Protein AF-A0A9R0ZP57-F1 (afdb_monomer)

Secondary structure (DSSP, 8-state):
-------GGG--S-HHHHHHHHHHHHSS--S---------TTS-HHHHHHHHHHHHGGG-SS-------SS--HHHHHHHHHHHHS------------HHHHHHHHHHHHTTSS---

Sequence (117 aa):
MPALYREAACLVGIDGPREELVRWLTDSEQELKVVSIVGFGGLGKTTLAKQVYDKIGGQFNCKAFVSVSQRPNMARLLTGLQSKLKRTEHCCTQEVQEVQDIISKLREHLTHERYFK

Solvent-accessible surface area (backbone atoms only — not comparable to full-atom values): 7868 Å² total; per-residue (Å²): 131,84,78,78,75,74,60,74,91,78,62,76,91,49,62,68,64,34,54,53,54,45,50,72,74,66,47,90,68,91,65,57,74,86,87,84,84,83,77,69,87,88,74,48,56,70,55,49,55,48,53,36,47,66,68,53,48,82,82,40,91,53,62,78,90,83,87,80,58,99,78,64,57,63,57,64,52,52,52,56,48,50,60,54,50,51,84,77,77,92,69,97,65,92,64,90,68,51,64,66,56,55,50,50,53,47,52,60,66,41,74,83,51,74,60,78,106

Organism: Triticum turgidum subsp. durum (NCBI:txid4567)

pLDDT: mean 80.6, std 16.77, range [35.19, 95.81]

Structure (mmCIF, N/CA/C/O backbone):
data_AF-A0A9R0ZP57-F1
#
_entry.id   AF-A0A9R0ZP57-F1
#
loop_
_atom_site.group_PDB
_atom_site.id
_atom_site.type_symbol
_atom_site.label_atom_id
_atom_site.label_alt_id
_atom_site.label_comp_id
_atom_site.label_asym_id
_atom_site.label_entity_id
_atom_site.label_seq_id
_atom_site.pdbx_PDB_ins_code
_atom_site.Cartn_x
_atom_site.Cartn_y
_atom_site.Cartn_z
_atom_site.occupancy
_atom_site.B_iso_or_equiv
_atom_site.auth_seq_id
_atom_site.auth_comp_id
_atom_site.auth_asym_id
_atom_site.auth_atom_id
_atom_site.pdbx_PDB_model_num
ATOM 1 N N . MET A 1 1 ? 1.799 18.858 -1.933 1.00 37.66 1 MET A N 1
ATOM 2 C CA . MET A 1 1 ? 2.507 18.557 -3.193 1.00 37.66 1 MET A CA 1
ATOM 3 C C . MET A 1 1 ? 1.961 17.253 -3.752 1.00 37.66 1 MET A C 1
ATOM 5 O O . MET A 1 1 ? 2.205 16.222 -3.134 1.00 37.66 1 MET A O 1
ATOM 9 N N . PRO A 1 2 ? 1.178 17.261 -4.840 1.00 39.62 2 PRO A N 1
ATOM 10 C CA . PRO A 1 2 ? 0.849 16.028 -5.536 1.00 39.62 2 PRO A CA 1
ATOM 11 C C . PRO A 1 2 ? 2.127 15.558 -6.234 1.00 39.62 2 PRO A C 1
ATOM 13 O O . PRO A 1 2 ? 2.646 16.249 -7.107 1.00 39.62 2 PRO A O 1
ATOM 16 N N . ALA A 1 3 ? 2.677 14.418 -5.819 1.00 44.81 3 ALA A N 1
ATOM 17 C CA . ALA A 1 3 ? 3.655 13.730 -6.645 1.00 44.81 3 ALA A CA 1
ATOM 18 C C . ALA A 1 3 ? 2.914 13.294 -7.914 1.00 44.81 3 ALA A C 1
ATOM 20 O O . ALA A 1 3 ? 2.008 12.464 -7.847 1.00 44.81 3 ALA A O 1
ATOM 21 N N . LEU A 1 4 ? 3.237 13.922 -9.043 1.00 48.69 4 LEU A N 1
ATOM 22 C CA . LEU A 1 4 ? 2.755 13.521 -10.358 1.00 48.69 4 LEU A CA 1
ATOM 23 C C . LEU A 1 4 ? 3.294 12.114 -10.623 1.00 48.69 4 LEU A C 1
ATOM 25 O O . LEU A 1 4 ? 4.457 11.943 -10.987 1.00 48.69 4 LEU A O 1
ATOM 29 N N . TYR A 1 5 ? 2.477 11.094 -10.369 1.00 54.97 5 TYR A N 1
ATOM 30 C CA . TYR A 1 5 ? 2.771 9.749 -10.842 1.00 54.97 5 TYR A CA 1
ATOM 31 C C . TYR A 1 5 ? 2.886 9.848 -12.363 1.00 54.97 5 TYR A C 1
ATOM 33 O O . TYR A 1 5 ? 1.924 10.238 -13.023 1.00 54.97 5 TYR A O 1
ATOM 41 N N . ARG A 1 6 ? 4.077 9.575 -12.916 1.00 58.38 6 ARG A N 1
ATOM 42 C CA . ARG A 1 6 ? 4.233 9.460 -14.370 1.00 58.38 6 ARG A CA 1
ATOM 43 C C . ARG A 1 6 ? 3.224 8.430 -14.864 1.00 58.38 6 ARG A C 1
ATOM 45 O O . A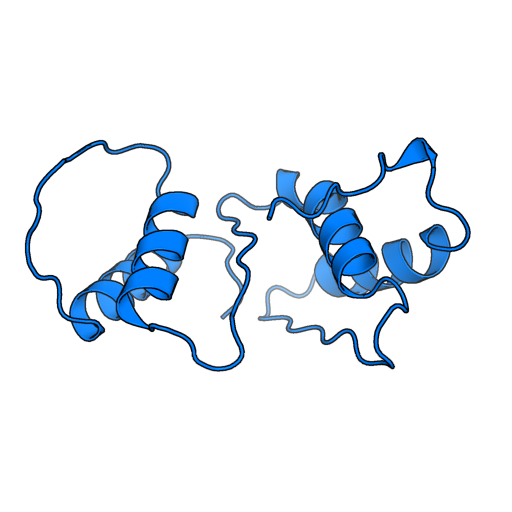RG A 1 6 ? 3.064 7.380 -14.239 1.00 58.38 6 ARG A O 1
ATOM 52 N N . GLU A 1 7 ? 2.556 8.761 -15.960 1.00 63.22 7 GLU A N 1
ATOM 53 C CA . GLU A 1 7 ? 1.622 7.866 -16.629 1.00 63.22 7 GLU A CA 1
ATOM 54 C C . GLU A 1 7 ? 2.300 6.515 -16.890 1.00 63.22 7 GLU A C 1
ATOM 56 O O . GLU A 1 7 ? 3.487 6.477 -17.231 1.00 63.22 7 GLU A O 1
ATOM 61 N N . ALA A 1 8 ? 1.574 5.411 -16.682 1.00 63.53 8 ALA A N 1
ATOM 62 C CA . ALA A 1 8 ? 2.140 4.059 -16.733 1.00 63.53 8 ALA A CA 1
ATOM 63 C C . ALA A 1 8 ? 2.892 3.787 -18.051 1.00 63.53 8 ALA A C 1
ATOM 65 O O . ALA A 1 8 ? 3.918 3.112 -18.043 1.00 63.53 8 ALA A O 1
ATOM 66 N N . ALA A 1 9 ? 2.433 4.397 -19.149 1.00 62.72 9 ALA A N 1
ATOM 67 C CA . ALA A 1 9 ? 3.034 4.317 -20.479 1.00 62.72 9 ALA A CA 1
ATOM 68 C C . ALA A 1 9 ? 4.479 4.856 -20.566 1.00 62.72 9 ALA A C 1
ATOM 70 O O . ALA A 1 9 ? 5.217 4.484 -21.473 1.00 62.72 9 ALA A O 1
ATOM 71 N N . CYS A 1 10 ? 4.908 5.706 -19.629 1.00 71.56 10 CYS A N 1
ATOM 72 C CA . CYS A 1 10 ? 6.247 6.305 -19.612 1.00 71.56 10 CYS A CA 1
ATOM 73 C C . CYS A 1 10 ? 7.248 5.548 -18.719 1.00 71.56 10 CYS A C 1
ATOM 75 O O . CYS A 1 10 ? 8.372 6.022 -18.523 1.00 71.56 10 CYS A O 1
ATOM 77 N N . LEU A 1 11 ? 6.845 4.432 -18.104 1.00 79.94 11 LEU A N 1
ATOM 78 C CA . LEU A 1 11 ? 7.673 3.676 -17.166 1.00 79.94 11 LEU A CA 1
ATOM 79 C C . LEU A 1 11 ? 8.359 2.509 -17.884 1.00 79.94 11 LEU A C 1
ATOM 81 O O . LEU A 1 11 ? 7.698 1.648 -18.450 1.00 79.94 11 LEU A O 1
ATOM 85 N N . VAL A 1 12 ? 9.690 2.462 -17.822 1.00 83.75 12 VAL A N 1
ATOM 86 C CA . VAL A 1 12 ? 10.510 1.395 -18.420 1.00 83.75 12 VAL A CA 1
ATOM 87 C C . VAL A 1 12 ? 11.178 0.554 -17.336 1.00 83.75 12 VAL A C 1
ATOM 89 O O . VAL A 1 12 ? 11.476 1.054 -16.253 1.00 83.75 12 VAL A O 1
ATOM 92 N N . GLY A 1 13 ? 11.408 -0.732 -17.614 1.00 86.50 13 GLY A N 1
ATOM 93 C CA . GLY A 1 13 ? 12.120 -1.643 -16.706 1.00 86.50 13 GLY A CA 1
ATOM 94 C C . GLY A 1 13 ? 11.346 -2.051 -15.446 1.00 86.50 13 GLY A C 1
ATOM 95 O O . GLY A 1 13 ? 11.901 -2.716 -14.577 1.00 86.50 13 GLY A O 1
ATOM 96 N N . ILE A 1 14 ? 10.069 -1.674 -15.336 1.00 90.44 14 ILE A N 1
ATOM 97 C CA . ILE A 1 14 ? 9.230 -1.989 -14.171 1.00 90.44 14 ILE A CA 1
ATOM 98 C C . ILE A 1 14 ? 8.404 -3.265 -14.341 1.00 90.44 14 ILE A C 1
ATOM 100 O O . ILE A 1 14 ? 7.854 -3.751 -13.357 1.00 90.44 14 ILE A O 1
ATOM 104 N N . ASP A 1 15 ? 8.294 -3.795 -15.563 1.00 92.38 15 ASP A N 1
ATOM 105 C CA . ASP A 1 15 ? 7.392 -4.908 -15.863 1.00 92.38 15 ASP A CA 1
ATOM 106 C C . ASP A 1 15 ? 7.764 -6.163 -15.073 1.00 92.38 15 ASP A C 1
ATOM 108 O O . ASP A 1 15 ? 6.917 -6.699 -14.367 1.00 92.38 15 ASP A O 1
ATOM 112 N N . GLY A 1 16 ? 9.035 -6.576 -15.106 1.00 95.25 16 GLY A N 1
ATOM 113 C CA . GLY A 1 16 ? 9.522 -7.746 -14.366 1.00 95.25 16 GLY A CA 1
ATOM 114 C C . GLY A 1 16 ? 9.222 -7.671 -12.861 1.00 95.25 16 GLY A C 1
ATOM 115 O O . GLY A 1 16 ? 8.471 -8.512 -12.363 1.00 95.25 16 GLY A O 1
ATOM 116 N N . PRO A 1 17 ? 9.718 -6.639 -12.146 1.00 95.38 17 PRO A N 1
ATOM 117 C CA . PRO A 1 17 ? 9.425 -6.459 -10.724 1.00 95.38 17 PRO A CA 1
ATOM 118 C C . PRO A 1 17 ? 7.927 -6.346 -10.414 1.00 95.38 17 PRO A C 1
ATOM 120 O O . PRO A 1 17 ? 7.465 -6.843 -9.391 1.00 95.38 17 PRO A O 1
ATOM 123 N N . ARG A 1 18 ? 7.137 -5.708 -11.289 1.00 95.44 18 ARG A N 1
ATOM 124 C CA . ARG A 1 18 ? 5.682 -5.608 -11.111 1.00 95.44 18 ARG A CA 1
ATOM 125 C C . ARG A 1 18 ? 5.032 -6.986 -11.185 1.00 95.44 18 ARG A C 1
ATOM 127 O O . ARG A 1 18 ? 4.242 -7.309 -10.306 1.00 95.44 18 ARG A O 1
ATOM 134 N N . GLU A 1 19 ? 5.335 -7.783 -12.209 1.00 95.75 19 GLU A N 1
ATOM 135 C CA . GLU A 1 19 ? 4.739 -9.116 -12.367 1.00 95.75 19 GLU A CA 1
ATOM 136 C C . GLU A 1 19 ? 5.146 -10.079 -11.247 1.00 95.75 19 GLU A C 1
ATOM 138 O O . GLU A 1 19 ? 4.347 -10.913 -10.825 1.00 95.75 19 GLU A O 1
ATOM 143 N N . GLU A 1 20 ? 6.368 -9.960 -10.729 1.00 95.81 20 GLU A N 1
ATOM 144 C CA . GLU A 1 20 ? 6.813 -10.716 -9.558 1.00 95.81 20 GLU A CA 1
ATOM 145 C C . GLU A 1 20 ? 5.980 -10.384 -8.312 1.00 95.81 20 GLU A C 1
ATOM 147 O O . GLU A 1 20 ? 5.408 -11.286 -7.698 1.00 95.81 20 GLU A O 1
ATOM 152 N N . LEU A 1 21 ? 5.820 -9.094 -7.998 1.00 95.69 21 LEU A N 1
ATOM 153 C CA . LEU A 1 21 ? 5.001 -8.645 -6.868 1.00 95.69 21 LEU A CA 1
ATOM 154 C C . LEU A 1 21 ? 3.529 -9.047 -7.015 1.00 95.69 21 LEU A C 1
ATOM 156 O O . LEU A 1 21 ? 2.901 -9.445 -6.035 1.00 95.69 21 LEU A O 1
ATOM 160 N N . VAL A 1 22 ? 2.976 -8.958 -8.229 1.00 94.56 22 VAL A N 1
ATOM 161 C CA . VAL A 1 22 ? 1.608 -9.411 -8.518 1.00 94.56 22 VAL A CA 1
ATOM 162 C C . VAL A 1 22 ? 1.467 -10.892 -8.205 1.00 94.56 22 VAL A C 1
ATOM 164 O O . VAL A 1 22 ? 0.561 -11.259 -7.468 1.00 94.56 22 VAL A O 1
ATOM 1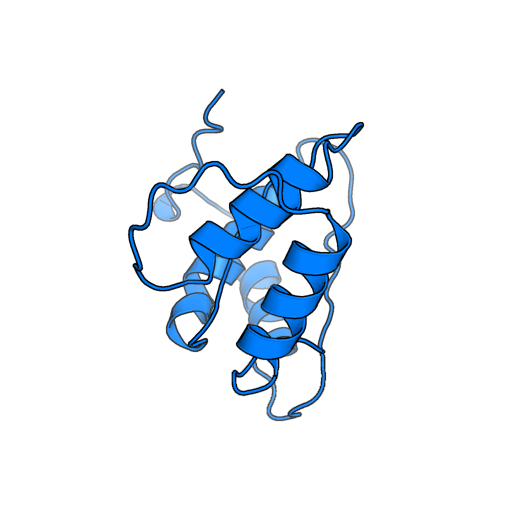67 N N . ARG A 1 23 ? 2.393 -11.726 -8.687 1.00 94.00 23 ARG A N 1
ATOM 168 C CA . ARG A 1 23 ? 2.363 -13.175 -8.462 1.00 94.00 23 ARG A CA 1
ATOM 169 C C . ARG A 1 23 ? 2.358 -13.528 -6.978 1.00 94.00 23 ARG A C 1
ATOM 171 O O . ARG A 1 23 ? 1.544 -14.344 -6.568 1.00 94.00 23 ARG A O 1
ATOM 178 N N . TRP A 1 24 ? 3.215 -12.894 -6.174 1.00 92.25 24 TRP A N 1
ATOM 179 C CA . TRP A 1 24 ? 3.233 -13.119 -4.724 1.00 92.25 24 TRP A CA 1
ATOM 180 C C . TRP A 1 24 ? 1.897 -12.742 -4.072 1.00 92.25 24 TRP A C 1
ATOM 182 O O . TRP A 1 24 ? 1.378 -13.486 -3.242 1.00 92.25 24 TRP A O 1
ATOM 192 N N . LEU A 1 25 ? 1.316 -11.608 -4.474 1.00 91.19 25 LEU A N 1
ATOM 193 C CA . LEU A 1 25 ? 0.088 -11.068 -3.883 1.00 91.19 25 LEU A CA 1
ATOM 194 C C . LEU A 1 25 ? -1.203 -11.739 -4.376 1.00 91.19 25 LEU A C 1
ATOM 196 O O . LEU A 1 25 ? -2.231 -11.587 -3.719 1.00 91.19 25 LEU A O 1
ATOM 200 N N . THR A 1 26 ? -1.175 -12.452 -5.505 1.00 88.44 26 THR A N 1
ATOM 201 C CA . THR A 1 26 ? -2.355 -13.114 -6.092 1.00 88.44 26 THR A CA 1
ATOM 202 C C . THR A 1 26 ? -2.271 -14.639 -6.103 1.00 88.44 26 THR A C 1
ATOM 204 O O . THR A 1 26 ? -3.123 -15.279 -6.715 1.00 88.44 26 THR A O 1
ATOM 207 N N . ASP A 1 27 ? -1.257 -15.237 -5.475 1.00 84.00 27 ASP A N 1
ATOM 208 C CA . ASP A 1 27 ? -1.212 -16.693 -5.314 1.00 84.00 27 ASP A CA 1
ATOM 209 C C . ASP A 1 27 ? -2.366 -17.189 -4.418 1.00 84.00 27 ASP A C 1
ATOM 211 O O . ASP A 1 27 ? -2.828 -16.472 -3.529 1.00 84.00 27 ASP A O 1
ATOM 215 N N . SER A 1 28 ? -2.811 -18.415 -4.682 1.00 76.88 28 SER A N 1
ATOM 216 C CA . SER A 1 28 ? -4.016 -19.098 -4.197 1.00 76.88 28 SER A CA 1
ATOM 217 C C . SER A 1 28 ? -4.135 -19.267 -2.678 1.00 76.88 28 SER A C 1
ATOM 219 O O . SER A 1 28 ? -5.235 -19.510 -2.178 1.00 76.88 28 SER A O 1
ATOM 221 N N . GLU A 1 29 ? -3.039 -19.103 -1.939 1.00 79.44 29 GLU A N 1
ATOM 222 C CA . GLU A 1 29 ? -3.050 -19.100 -0.477 1.00 79.44 29 GLU A CA 1
ATOM 223 C C . GLU A 1 29 ? -3.876 -17.926 0.072 1.00 79.44 29 GLU A C 1
ATOM 225 O O . GLU A 1 29 ? -3.575 -16.757 -0.184 1.00 79.44 29 GLU A O 1
ATOM 230 N N . GLN A 1 30 ? -4.903 -18.241 0.866 1.00 72.12 30 GLN A N 1
ATOM 231 C CA . GLN A 1 30 ? -5.829 -17.272 1.472 1.00 72.12 30 GLN A CA 1
ATOM 232 C C . GLN A 1 30 ? -5.316 -16.693 2.802 1.00 72.12 30 GLN A C 1
ATOM 234 O O . GLN A 1 30 ? -6.101 -16.338 3.680 1.00 72.12 30 GLN A O 1
ATOM 239 N N . GLU A 1 31 ? -4.000 -16.607 2.966 1.00 79.19 31 GLU A N 1
ATOM 240 C CA . GLU A 1 31 ? -3.369 -16.029 4.150 1.00 79.19 31 GLU A CA 1
ATOM 241 C C . GLU A 1 31 ? -3.052 -14.543 3.955 1.00 79.19 31 GLU A C 1
ATOM 243 O O . GLU A 1 31 ? -3.038 -14.011 2.839 1.00 79.19 31 GLU A O 1
ATOM 248 N N . LEU A 1 32 ? -2.773 -13.849 5.059 1.00 81.81 32 LEU A N 1
ATOM 249 C CA . LEU A 1 32 ? -2.192 -12.517 4.991 1.00 81.81 32 LEU A CA 1
ATOM 250 C C . LEU A 1 32 ? -0.845 -12.557 4.290 1.00 81.81 32 LEU A C 1
ATOM 252 O O . LEU A 1 32 ? 0.066 -13.273 4.695 1.00 81.81 32 LEU A O 1
ATOM 256 N N . LYS A 1 33 ? -0.679 -11.642 3.337 1.00 86.81 33 LYS A N 1
ATOM 257 C CA . LYS A 1 33 ? 0.589 -11.396 2.664 1.00 86.81 33 LYS A CA 1
ATOM 258 C C . LYS A 1 33 ? 1.012 -9.951 2.865 1.00 86.81 33 LYS A C 1
ATOM 260 O O . LYS A 1 33 ? 0.256 -9.019 2.591 1.00 86.81 33 LYS A O 1
ATOM 265 N N . VAL A 1 34 ? 2.245 -9.770 3.323 1.00 91.44 34 VAL A N 1
ATOM 266 C CA . VAL A 1 34 ? 2.888 -8.461 3.457 1.00 91.44 34 VAL A CA 1
ATOM 267 C C . VAL A 1 34 ? 4.144 -8.466 2.604 1.00 91.44 34 VAL A C 1
ATOM 269 O O . VAL A 1 34 ? 5.004 -9.326 2.763 1.00 91.44 34 VAL A O 1
ATOM 272 N N . VAL A 1 35 ? 4.261 -7.483 1.711 1.00 93.00 35 VAL A N 1
ATOM 273 C CA . VAL A 1 35 ? 5.436 -7.315 0.853 1.00 93.00 35 VAL A CA 1
ATOM 274 C C . VAL A 1 35 ? 6.059 -5.947 1.099 1.00 93.00 35 VAL A C 1
ATOM 276 O O . VAL A 1 35 ? 5.364 -4.931 1.127 1.00 93.00 35 VAL A O 1
ATOM 279 N N . SER A 1 36 ? 7.381 -5.919 1.266 1.00 94.69 36 SER A N 1
ATOM 280 C CA . SER A 1 36 ? 8.157 -4.695 1.468 1.00 94.69 36 SER A CA 1
ATOM 281 C C . SER A 1 36 ? 9.035 -4.409 0.253 1.00 94.69 36 SER A C 1
ATOM 283 O O . SER A 1 36 ? 9.782 -5.275 -0.196 1.00 94.69 36 SER A O 1
ATOM 285 N N . ILE A 1 37 ? 8.973 -3.179 -0.265 1.00 95.81 37 ILE A N 1
ATOM 286 C CA . ILE A 1 37 ? 9.856 -2.699 -1.335 1.00 95.81 37 ILE A CA 1
ATOM 287 C C . ILE A 1 37 ? 10.921 -1.806 -0.696 1.00 95.81 37 ILE A C 1
ATOM 289 O O . ILE A 1 37 ? 10.628 -0.689 -0.261 1.00 95.81 37 ILE A O 1
ATOM 293 N N . VAL A 1 38 ? 12.164 -2.284 -0.655 1.00 94.38 38 VAL A N 1
ATOM 294 C CA . VAL A 1 38 ? 13.293 -1.616 0.012 1.00 94.38 38 VAL A CA 1
ATOM 295 C C . VAL A 1 38 ? 14.331 -1.163 -1.013 1.00 94.38 38 VAL A C 1
ATOM 297 O O . VAL A 1 38 ? 14.494 -1.764 -2.068 1.00 94.38 38 VAL A O 1
ATOM 300 N N . GLY A 1 39 ? 15.020 -0.060 -0.723 1.00 93.62 39 GLY A N 1
ATOM 301 C CA . GLY A 1 39 ? 16.085 0.473 -1.570 1.00 93.62 39 GLY A CA 1
ATOM 302 C C . GLY A 1 39 ? 16.317 1.962 -1.343 1.00 93.62 39 GLY A C 1
ATOM 303 O O . GLY A 1 39 ? 15.548 2.630 -0.644 1.00 93.62 39 GLY A O 1
ATOM 304 N N . PHE A 1 40 ? 17.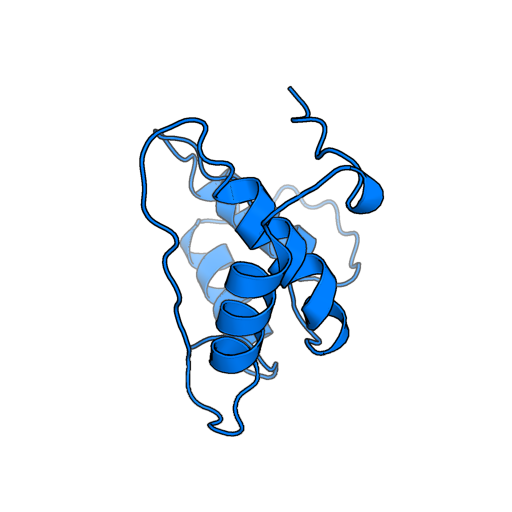351 2.507 -1.974 1.00 95.75 40 PHE A N 1
ATOM 305 C CA . PHE A 1 40 ? 17.721 3.919 -1.883 1.00 95.75 40 PHE A CA 1
ATOM 306 C C . PHE A 1 40 ? 16.611 4.885 -2.332 1.00 95.75 40 PHE A C 1
ATOM 308 O O . PHE A 1 40 ? 15.650 4.523 -3.026 1.00 95.75 40 PHE A O 1
ATOM 315 N N . GLY A 1 41 ? 16.714 6.139 -1.885 1.00 91.81 41 GLY A N 1
ATOM 316 C CA . GLY A 1 41 ? 15.834 7.224 -2.321 1.00 91.81 41 GLY A CA 1
ATOM 317 C C . GLY A 1 41 ? 15.887 7.413 -3.840 1.00 91.81 41 GLY A C 1
ATOM 318 O O . GLY A 1 41 ? 16.919 7.192 -4.458 1.00 91.81 41 GLY A O 1
ATOM 319 N N . GLY A 1 42 ? 14.762 7.776 -4.458 1.00 89.69 42 GLY A N 1
ATOM 320 C CA . GLY A 1 42 ? 14.701 8.037 -5.904 1.00 89.69 42 GLY A CA 1
ATOM 321 C C . GLY A 1 42 ? 14.586 6.807 -6.816 1.00 89.69 42 GLY A C 1
ATOM 322 O O . GLY A 1 42 ? 14.258 6.975 -7.981 1.00 89.69 42 GLY A O 1
ATOM 323 N N . LEU A 1 43 ? 14.727 5.576 -6.307 1.00 90.62 43 LEU A N 1
ATOM 324 C CA . LEU A 1 43 ? 14.639 4.342 -7.118 1.00 90.62 43 LEU A CA 1
ATOM 325 C C . LEU A 1 43 ? 13.234 3.986 -7.650 1.00 90.62 43 LEU A C 1
ATOM 327 O O . LEU A 1 43 ? 13.046 2.927 -8.235 1.00 90.62 43 LEU A O 1
ATOM 331 N N . GLY A 1 44 ? 12.213 4.811 -7.405 1.00 91.38 44 GLY A N 1
ATOM 332 C CA . GLY A 1 44 ? 10.858 4.534 -7.898 1.00 91.38 44 GLY A CA 1
ATOM 333 C C . GLY A 1 44 ? 10.068 3.479 -7.108 1.00 91.38 44 GLY A C 1
ATOM 334 O O . GLY A 1 44 ? 9.067 2.978 -7.605 1.00 91.38 44 GLY A O 1
ATOM 335 N N . LYS A 1 45 ? 10.444 3.170 -5.859 1.00 95.56 45 LYS A N 1
ATOM 336 C CA . LYS A 1 45 ? 9.739 2.189 -4.999 1.00 95.56 45 LYS A CA 1
ATOM 337 C C . LYS A 1 45 ? 8.236 2.460 -4.866 1.00 95.56 45 LYS A C 1
ATOM 339 O O . LYS A 1 45 ? 7.417 1.571 -5.075 1.00 95.56 45 LYS A O 1
ATOM 344 N N . THR A 1 46 ? 7.873 3.708 -4.568 1.00 93.62 46 THR A N 1
ATOM 345 C CA . THR A 1 46 ? 6.469 4.138 -4.474 1.00 93.62 46 THR A CA 1
ATOM 346 C C . THR A 1 46 ? 5.751 3.998 -5.815 1.00 93.62 46 THR A C 1
ATOM 348 O O . THR A 1 46 ? 4.576 3.644 -5.844 1.00 93.62 46 THR A O 1
ATOM 351 N N . THR A 1 47 ? 6.458 4.227 -6.927 1.00 93.94 47 THR A N 1
ATOM 352 C CA . THR A 1 47 ? 5.929 4.035 -8.282 1.00 93.94 47 THR A CA 1
ATOM 353 C C . THR A 1 47 ? 5.634 2.563 -8.548 1.00 93.94 47 THR A C 1
ATOM 355 O O . THR A 1 47 ? 4.539 2.246 -8.998 1.00 93.94 47 THR A O 1
ATOM 358 N N . LEU A 1 48 ? 6.558 1.660 -8.211 1.00 94.75 48 LEU A N 1
ATOM 359 C CA . LEU A 1 48 ? 6.352 0.220 -8.356 1.00 94.75 48 LEU A CA 1
ATOM 360 C C . LEU A 1 48 ? 5.159 -0.265 -7.516 1.00 94.75 48 LEU A C 1
ATOM 362 O O . LEU A 1 48 ? 4.267 -0.921 -8.050 1.00 94.75 48 LEU A O 1
ATOM 366 N N . ALA A 1 49 ? 5.079 0.140 -6.242 1.00 95.44 49 ALA A N 1
ATOM 367 C CA . ALA A 1 49 ? 3.936 -0.169 -5.377 1.00 95.44 49 ALA A CA 1
ATOM 368 C C . ALA A 1 49 ? 2.607 0.323 -5.972 1.00 95.44 49 ALA A C 1
ATOM 370 O O . ALA A 1 49 ? 1.602 -0.385 -5.935 1.00 95.44 49 ALA A O 1
ATOM 371 N N . LYS A 1 50 ? 2.601 1.532 -6.546 1.00 94.19 50 LYS A N 1
ATOM 372 C CA . LYS A 1 50 ? 1.418 2.120 -7.178 1.00 94.19 50 LYS A CA 1
ATOM 373 C C . LYS A 1 50 ? 0.984 1.345 -8.426 1.00 94.19 50 LYS A C 1
ATOM 375 O O . LYS A 1 50 ? -0.200 1.062 -8.564 1.00 94.19 50 LYS A O 1
ATOM 380 N N . GLN A 1 51 ? 1.923 0.937 -9.278 1.00 94.19 51 GLN A N 1
ATOM 381 C CA . GLN A 1 51 ? 1.633 0.138 -10.476 1.00 94.19 51 GLN A CA 1
ATOM 382 C C . GLN A 1 51 ? 1.052 -1.240 -10.131 1.00 94.19 51 GLN A C 1
ATOM 384 O O . GLN A 1 51 ? 0.097 -1.681 -10.767 1.00 94.19 51 GLN A O 1
ATOM 389 N N . VAL A 1 52 ? 1.577 -1.902 -9.095 1.00 94.94 52 VAL A N 1
ATOM 390 C CA . VAL A 1 52 ? 1.004 -3.158 -8.582 1.00 94.94 52 VAL A CA 1
ATOM 391 C C . VAL A 1 52 ? -0.405 -2.919 -8.040 1.00 94.94 52 VAL A C 1
ATOM 393 O O . VAL A 1 5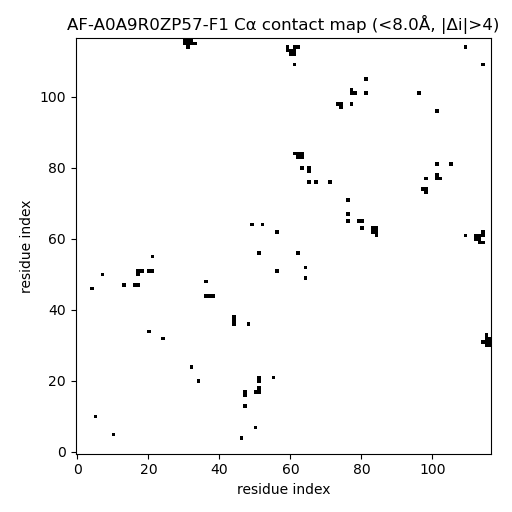2 ? -1.335 -3.611 -8.450 1.00 94.94 52 VAL A O 1
ATOM 396 N N . TYR A 1 53 ? -0.583 -1.906 -7.182 1.00 93.75 53 TYR A N 1
ATOM 397 C CA . TYR A 1 53 ? -1.884 -1.537 -6.613 1.00 93.75 53 TYR A CA 1
ATOM 398 C C . TYR A 1 53 ? -2.942 -1.270 -7.692 1.00 93.75 53 TYR A C 1
ATOM 400 O O . TYR A 1 53 ? -4.067 -1.757 -7.582 1.00 93.75 53 TYR A O 1
ATOM 408 N N . ASP A 1 54 ? -2.593 -0.521 -8.740 1.00 93.62 54 ASP A N 1
ATOM 409 C CA . ASP A 1 54 ? -3.515 -0.210 -9.833 1.00 93.62 54 ASP A CA 1
ATOM 410 C C . ASP A 1 54 ? -3.846 -1.465 -10.660 1.00 93.62 54 ASP A C 1
ATOM 412 O O . ASP A 1 54 ? -5.005 -1.656 -11.031 1.00 93.62 54 ASP A O 1
ATOM 416 N N . LYS A 1 55 ? -2.875 -2.368 -10.869 1.00 93.31 55 LYS A N 1
ATOM 417 C CA . LYS A 1 55 ? -3.058 -3.604 -11.644 1.00 93.31 55 LYS A CA 1
ATOM 418 C C . LYS A 1 55 ? -3.974 -4.626 -10.963 1.00 93.31 55 LYS A C 1
ATOM 420 O O . LYS A 1 55 ? -4.866 -5.167 -11.611 1.00 93.31 55 LYS A O 1
ATOM 425 N N . ILE A 1 56 ? -3.768 -4.910 -9.675 1.00 92.25 56 ILE A N 1
ATOM 426 C CA . ILE A 1 56 ? -4.540 -5.953 -8.963 1.00 92.25 56 ILE A CA 1
ATOM 427 C C . ILE A 1 56 ? -5.709 -5.391 -8.166 1.00 92.25 56 ILE A C 1
ATOM 429 O O . ILE A 1 56 ? -6.582 -6.141 -7.744 1.00 92.25 56 ILE A O 1
ATOM 433 N N . GLY A 1 57 ? -5.774 -4.073 -7.970 1.00 87.81 57 GLY A N 1
ATOM 434 C CA . GLY A 1 57 ? -6.771 -3.455 -7.105 1.00 87.81 57 GLY A CA 1
ATOM 435 C C . GLY A 1 57 ? -8.220 -3.682 -7.547 1.00 87.81 57 GLY A C 1
ATOM 436 O O . GLY A 1 57 ? -9.123 -3.450 -6.756 1.00 87.81 57 GLY A O 1
ATOM 437 N N . GLY A 1 58 ? -8.493 -4.080 -8.791 1.00 87.44 58 GLY A N 1
ATOM 438 C CA . GLY A 1 58 ? -9.845 -4.484 -9.210 1.00 87.44 58 GLY A CA 1
ATOM 439 C C . GLY A 1 58 ? -10.318 -5.802 -8.583 1.00 87.44 58 GLY A C 1
ATOM 440 O O . GLY A 1 58 ? -11.514 -6.043 -8.499 1.00 87.44 58 GLY A O 1
ATOM 441 N N . GLN A 1 59 ? -9.391 -6.635 -8.108 1.00 87.75 59 GLN A N 1
ATOM 442 C CA . GLN A 1 59 ? -9.676 -7.958 -7.549 1.00 87.75 59 GLN A CA 1
ATOM 443 C C . GLN A 1 59 ? -10.040 -7.910 -6.059 1.00 87.75 59 GLN A C 1
ATOM 445 O O . GLN A 1 59 ? -10.458 -8.926 -5.501 1.00 87.75 59 GLN A O 1
ATOM 450 N N . PHE A 1 60 ? -9.871 -6.756 -5.408 1.00 84.69 60 PHE A N 1
ATOM 451 C CA . PHE A 1 60 ? -10.114 -6.558 -3.982 1.00 84.69 60 PHE A CA 1
ATOM 452 C C . PHE A 1 60 ? -11.335 -5.665 -3.777 1.00 84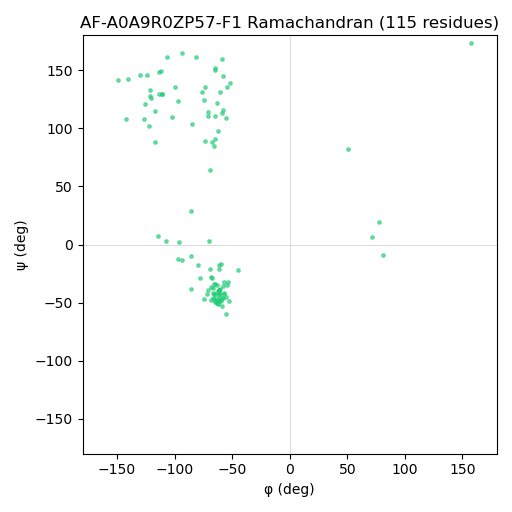.69 60 PHE A C 1
ATOM 454 O O . PHE A 1 60 ? -11.428 -4.570 -4.336 1.00 84.69 60 PHE A O 1
ATOM 461 N N . ASN A 1 61 ? -12.256 -6.119 -2.930 1.00 82.44 61 ASN A N 1
ATOM 462 C CA . ASN A 1 61 ? -13.446 -5.356 -2.564 1.00 82.44 61 ASN A CA 1
ATOM 463 C C . ASN A 1 61 ? -13.098 -4.090 -1.778 1.00 82.44 61 ASN A C 1
ATOM 465 O O . ASN A 1 61 ? -13.767 -3.069 -1.938 1.00 82.44 61 ASN A O 1
ATOM 469 N N . CYS A 1 62 ? -12.046 -4.167 -0.964 1.00 84.69 62 CYS A N 1
ATOM 470 C CA . CYS A 1 62 ? -11.600 -3.127 -0.055 1.00 84.69 62 CYS A CA 1
ATOM 471 C C . CYS A 1 62 ? -10.121 -2.827 -0.338 1.00 84.69 62 CYS A C 1
ATOM 473 O O . CYS A 1 62 ? -9.280 -3.724 -0.296 1.00 84.69 62 CYS A O 1
ATOM 475 N N . LYS A 1 63 ? -9.793 -1.576 -0.687 1.00 87.44 63 LYS A N 1
ATOM 476 C CA . LYS A 1 63 ? -8.417 -1.165 -1.005 1.00 87.44 63 LYS A CA 1
ATOM 477 C C . LYS A 1 63 ? -8.162 0.289 -0.637 1.00 87.44 63 LYS A C 1
ATOM 479 O O . LYS A 1 63 ? -9.001 1.156 -0.865 1.00 87.44 63 LYS A O 1
ATOM 484 N N . ALA A 1 64 ? -6.967 0.567 -0.130 1.00 90.81 64 ALA A N 1
ATOM 485 C CA . ALA A 1 64 ? -6.501 1.923 0.113 1.00 90.81 64 ALA A CA 1
ATOM 486 C C . ALA A 1 64 ? -5.027 2.062 -0.254 1.00 90.81 64 ALA A C 1
ATOM 488 O O . ALA A 1 64 ? -4.213 1.188 0.026 1.00 90.81 64 ALA A O 1
ATOM 489 N N . PHE A 1 65 ? -4.681 3.217 -0.819 1.00 91.12 65 PHE A N 1
ATOM 490 C CA . PHE A 1 65 ? -3.301 3.658 -0.980 1.00 91.12 65 PHE A CA 1
ATOM 491 C C . PHE A 1 65 ? -3.108 4.932 -0.158 1.00 91.12 65 PHE A C 1
ATOM 493 O O . PHE A 1 65 ? -3.752 5.956 -0.425 1.00 91.12 65 PHE A O 1
ATOM 500 N N . VAL A 1 66 ? -2.267 4.878 0.874 1.00 90.44 66 VAL A N 1
ATOM 501 C CA . VAL A 1 66 ? -2.050 5.978 1.826 1.00 90.44 66 VAL A CA 1
ATOM 502 C C . VAL A 1 66 ? -0.574 6.354 1.895 1.00 90.44 66 VAL A C 1
ATOM 504 O O . VAL A 1 66 ? 0.302 5.508 1.767 1.00 90.44 66 VAL A O 1
ATOM 507 N N . SER A 1 67 ? -0.305 7.643 2.092 1.00 88.81 67 SER A N 1
ATOM 508 C CA . SER A 1 67 ? 1.042 8.154 2.345 1.00 88.81 67 SER A CA 1
ATOM 509 C C . SER A 1 67 ? 1.209 8.373 3.842 1.00 88.81 67 SER A C 1
ATOM 511 O O . SER A 1 67 ? 0.337 8.971 4.471 1.00 88.81 67 SER A O 1
ATOM 513 N N . VAL A 1 68 ? 2.342 7.947 4.392 1.00 90.56 68 VAL A N 1
ATOM 514 C CA . VAL A 1 68 ? 2.694 8.135 5.805 1.00 90.56 68 VAL A CA 1
ATOM 515 C C . VAL A 1 68 ? 3.897 9.074 5.879 1.00 90.56 68 VAL A C 1
ATOM 517 O O . VAL A 1 68 ? 4.875 8.888 5.159 1.00 90.56 68 VAL A O 1
ATOM 520 N N . SER A 1 69 ? 3.813 10.123 6.697 1.00 90.19 69 SER A N 1
ATOM 521 C CA . SER A 1 69 ? 4.933 11.037 6.952 1.00 90.19 69 SER A CA 1
ATOM 522 C C . SER A 1 69 ? 5.884 10.463 8.003 1.00 90.19 69 SER A C 1
ATOM 524 O O . SER A 1 69 ? 5.497 9.619 8.805 1.00 90.19 69 SER A O 1
ATOM 526 N N . GLN A 1 70 ? 7.115 10.981 8.064 1.00 91.62 70 GLN A N 1
ATOM 527 C CA . GLN A 1 70 ? 8.094 10.600 9.095 1.00 91.62 70 GLN A CA 1
ATOM 528 C C . GLN A 1 70 ? 7.572 10.828 10.527 1.00 91.62 70 GLN A C 1
ATOM 530 O O . GLN A 1 70 ? 7.902 10.078 11.439 1.00 91.62 70 GLN A O 1
ATOM 535 N N . ARG A 1 71 ? 6.737 11.857 10.718 1.00 94.19 71 ARG A N 1
ATOM 536 C CA . ARG A 1 71 ? 6.004 12.130 11.961 1.00 94.19 71 ARG A CA 1
ATOM 537 C C . ARG A 1 71 ? 4.510 12.021 11.660 1.00 94.19 71 ARG A C 1
ATOM 539 O O . ARG A 1 71 ? 3.915 13.014 11.227 1.00 94.19 71 ARG A O 1
ATOM 546 N N . PRO A 1 72 ? 3.917 10.823 11.764 1.00 90.62 72 PRO A N 1
ATOM 547 C CA . PRO A 1 72 ? 2.521 10.633 11.412 1.00 90.62 72 PRO A CA 1
ATOM 548 C C . PRO A 1 72 ? 1.610 11.244 12.478 1.00 90.62 72 PRO A C 1
ATOM 550 O O . PRO A 1 72 ? 1.796 11.038 13.675 1.00 90.62 72 PRO A O 1
ATOM 553 N N . ASN A 1 73 ? 0.579 11.964 12.040 1.00 91.31 73 ASN A N 1
ATOM 554 C CA . ASN A 1 73 ? -0.583 12.217 12.884 1.00 91.31 73 ASN A CA 1
ATOM 555 C C . ASN A 1 73 ? -1.519 11.012 12.737 1.00 91.31 73 ASN A C 1
ATOM 557 O O . ASN A 1 73 ? -2.181 10.867 11.708 1.00 91.31 73 ASN A O 1
ATOM 561 N N . MET A 1 74 ? -1.529 10.138 13.746 1.00 89.25 74 MET A N 1
ATOM 562 C CA . MET A 1 74 ? -2.251 8.864 13.688 1.00 89.25 74 MET A CA 1
ATOM 563 C C . MET A 1 74 ? -3.755 9.044 13.502 1.00 89.25 74 MET A C 1
ATOM 565 O O . MET A 1 74 ? -4.341 8.324 12.699 1.00 89.25 74 MET A O 1
ATOM 569 N N . ALA A 1 75 ? -4.363 10.038 14.156 1.00 87.44 75 ALA A N 1
ATOM 570 C CA . ALA A 1 75 ? -5.780 10.341 13.972 1.00 87.44 75 ALA A CA 1
ATOM 571 C C . ALA A 1 75 ? -6.072 10.679 12.502 1.00 87.44 75 ALA A C 1
ATOM 573 O O . ALA A 1 75 ? -6.866 10.006 11.855 1.00 87.44 75 ALA A O 1
ATOM 574 N N . ARG A 1 76 ? -5.336 11.632 11.916 1.00 88.62 76 ARG A N 1
ATOM 575 C CA . ARG A 1 76 ? -5.517 12.015 10.504 1.00 88.62 76 ARG A CA 1
ATOM 576 C C . ARG A 1 76 ? -5.246 10.864 9.535 1.00 88.62 76 ARG A C 1
ATOM 578 O O . ARG A 1 76 ? -5.953 10.742 8.536 1.00 88.62 76 ARG A O 1
ATOM 585 N N . LEU A 1 77 ? -4.226 10.047 9.802 1.00 91.25 77 LEU A N 1
ATOM 586 C CA . LEU A 1 77 ? -3.879 8.902 8.960 1.00 91.25 77 LEU A CA 1
ATOM 587 C C . LEU A 1 77 ? -5.000 7.857 8.962 1.00 91.25 77 LEU A C 1
ATOM 589 O O . LEU A 1 77 ? -5.434 7.432 7.894 1.00 91.25 77 LEU A O 1
ATOM 593 N N . LEU A 1 78 ? -5.479 7.473 10.145 1.00 90.06 78 LEU A N 1
ATOM 594 C CA . LEU A 1 78 ? -6.502 6.442 10.302 1.00 90.06 78 LEU A CA 1
ATOM 595 C C . LEU A 1 78 ? -7.873 6.920 9.823 1.00 90.06 78 LEU A C 1
ATOM 597 O O . LEU A 1 78 ? -8.553 6.169 9.131 1.00 90.06 78 LEU A O 1
ATOM 601 N N . THR A 1 79 ? -8.251 8.176 10.084 1.00 87.75 79 THR A N 1
ATOM 602 C CA . THR A 1 79 ? -9.471 8.768 9.511 1.00 87.75 79 THR A CA 1
ATOM 603 C C . THR A 1 79 ? -9.395 8.807 7.983 1.00 87.75 79 THR A C 1
ATOM 605 O O . THR A 1 79 ? -10.360 8.458 7.308 1.00 87.75 79 THR A O 1
ATOM 608 N N . GLY A 1 80 ? -8.238 9.174 7.416 1.00 88.25 80 GLY A N 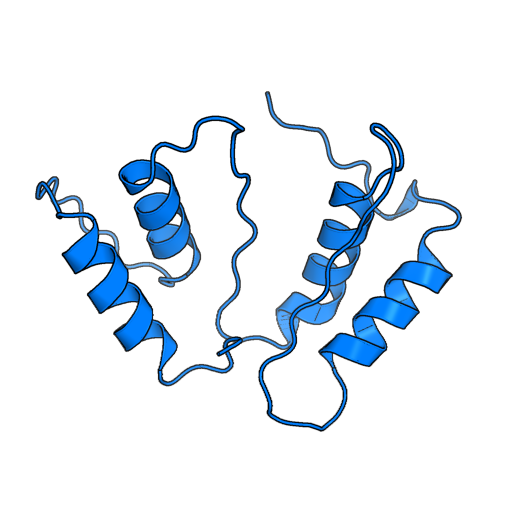1
ATOM 609 C CA . GLY A 1 80 ? -8.023 9.178 5.966 1.00 88.25 80 GLY A CA 1
ATOM 610 C C . GLY A 1 80 ? -8.002 7.782 5.335 1.00 88.25 80 GLY A C 1
ATOM 611 O O . GLY A 1 80 ? -8.330 7.630 4.161 1.00 88.25 80 GLY A O 1
ATOM 612 N N . LEU A 1 81 ? -7.614 6.756 6.094 1.00 89.56 81 LEU A N 1
ATOM 613 C CA . LEU A 1 81 ? -7.711 5.362 5.671 1.00 89.56 81 LEU A CA 1
ATOM 614 C C . LEU A 1 81 ? -9.169 4.893 5.730 1.00 89.56 81 LEU A C 1
ATOM 616 O O . LEU A 1 81 ? -9.675 4.373 4.742 1.00 89.56 81 LEU A O 1
ATOM 620 N N . GLN A 1 82 ? -9.875 5.170 6.828 1.00 85.69 82 GLN A N 1
ATOM 621 C CA . GLN A 1 82 ? -11.290 4.839 6.989 1.00 85.69 82 GLN A CA 1
ATOM 622 C C . GLN A 1 82 ? -12.159 5.454 5.884 1.00 85.69 82 GLN A C 1
ATOM 624 O O . GLN A 1 82 ? -13.006 4.757 5.331 1.00 85.69 82 GLN A O 1
ATOM 629 N N . SER A 1 83 ? -11.921 6.715 5.510 1.00 85.12 83 SER A N 1
ATOM 630 C CA . SER A 1 83 ? -12.674 7.372 4.434 1.00 85.12 83 SER A CA 1
ATOM 631 C C . SER A 1 83 ? -12.403 6.790 3.045 1.00 85.12 83 SER A C 1
ATOM 633 O O . SER A 1 83 ? -13.282 6.828 2.192 1.00 85.12 83 SER A O 1
ATOM 635 N N . LYS A 1 84 ? -11.210 6.233 2.803 1.00 86.69 84 LYS A N 1
ATOM 636 C CA . LYS A 1 84 ? -10.876 5.556 1.538 1.00 86.69 84 LYS A CA 1
ATOM 637 C C . LYS A 1 84 ? -11.464 4.152 1.436 1.00 86.69 84 LYS A C 1
ATOM 639 O O . LYS A 1 84 ? -11.695 3.688 0.325 1.00 86.69 84 LYS A O 1
ATOM 644 N N . LEU A 1 85 ? -11.653 3.478 2.569 1.00 85.06 85 LEU A N 1
ATOM 645 C CA . LEU A 1 85 ? -12.180 2.114 2.616 1.00 85.06 85 LEU A CA 1
ATOM 646 C C . LEU A 1 85 ? -13.710 2.073 2.620 1.00 85.06 85 LEU A C 1
ATOM 648 O O . LEU A 1 85 ? -14.301 1.234 1.946 1.00 85.06 85 LEU A O 1
ATOM 652 N N . LYS A 1 86 ? -14.359 3.003 3.328 1.00 78.81 86 LYS A N 1
ATOM 653 C CA . LYS A 1 86 ? -15.818 3.117 3.319 1.00 78.81 86 LYS A CA 1
ATOM 654 C C . LYS A 1 86 ? -16.274 3.643 1.957 1.00 78.81 86 LYS A C 1
ATOM 656 O O . LYS A 1 86 ? -16.047 4.806 1.630 1.00 78.81 86 LYS A O 1
ATOM 661 N N . ARG A 1 87 ? -16.934 2.796 1.159 1.00 61.88 87 ARG A N 1
ATOM 662 C CA . ARG A 1 87 ? -17.693 3.230 -0.024 1.00 61.88 87 ARG A CA 1
ATOM 663 C C . ARG A 1 87 ? -18.863 4.096 0.447 1.00 61.88 87 ARG A C 1
ATOM 665 O O . ARG A 1 87 ? -19.922 3.581 0.752 1.00 61.88 87 ARG A O 1
ATOM 672 N N . THR A 1 88 ? -18.622 5.399 0.533 1.00 51.38 88 THR A N 1
ATOM 673 C CA . THR A 1 88 ? -19.636 6.455 0.585 1.00 51.38 88 THR A CA 1
ATOM 674 C C . THR A 1 88 ? -20.741 6.248 1.624 1.00 51.38 88 THR A C 1
ATOM 676 O O . THR A 1 88 ? -21.865 5.913 1.280 1.00 51.38 88 THR A O 1
ATOM 679 N N . GLU A 1 89 ? -20.471 6.612 2.874 1.00 43.19 89 GLU A N 1
ATOM 680 C CA . GLU A 1 89 ? -21.508 7.277 3.664 1.00 43.19 89 GLU A CA 1
ATOM 681 C C . GLU A 1 89 ? -20.962 8.625 4.114 1.00 43.19 89 GLU A C 1
ATOM 683 O O . GLU A 1 89 ? -20.109 8.745 4.995 1.00 43.19 89 GLU A O 1
ATOM 688 N N . HIS A 1 90 ? -21.418 9.654 3.401 1.00 48.31 90 HIS A N 1
ATOM 689 C CA . HIS A 1 90 ? -21.390 11.023 3.873 1.00 48.31 90 HIS A CA 1
ATOM 690 C C . HIS A 1 90 ? -22.122 11.048 5.216 1.00 48.31 90 HIS A C 1
ATOM 692 O O . HIS A 1 90 ? -23.342 10.947 5.251 1.00 48.31 90 HIS A O 1
ATOM 698 N N . CYS A 1 91 ? -21.399 11.239 6.314 1.00 39.25 91 CYS A N 1
ATOM 699 C CA . CYS A 1 91 ? -21.984 11.930 7.447 1.00 39.25 91 CYS A CA 1
ATOM 700 C C . CYS A 1 91 ? -20.924 12.817 8.084 1.00 39.25 91 CYS A C 1
ATOM 702 O O . CYS A 1 91 ? -19.943 12.369 8.677 1.00 39.25 91 CYS A O 1
ATOM 704 N N . CYS A 1 92 ? -21.117 14.113 7.870 1.00 41.72 92 CYS A N 1
ATOM 705 C CA . CYS A 1 92 ? -20.435 15.175 8.569 1.00 41.72 92 CYS A CA 1
ATOM 706 C C . CYS A 1 92 ? -20.904 15.151 10.025 1.00 41.72 92 CYS A C 1
ATOM 708 O O . CYS A 1 92 ? -21.849 15.843 10.382 1.00 41.72 92 CYS A O 1
ATOM 710 N N . THR A 1 93 ? -20.245 14.372 10.868 1.00 42.50 93 THR A N 1
ATOM 711 C CA . THR A 1 93 ? -20.265 14.599 12.310 1.00 42.50 93 THR A CA 1
ATOM 712 C C . THR A 1 93 ? -18.822 14.664 12.770 1.00 42.50 93 THR A C 1
ATOM 714 O O . THR A 1 93 ? -18.085 13.681 12.764 1.00 42.50 93 THR A O 1
ATOM 717 N N . GLN A 1 94 ? -18.393 15.879 13.112 1.00 46.88 94 GLN A N 1
ATOM 718 C CA . GLN A 1 94 ? -17.163 16.131 13.853 1.00 46.88 94 GLN A CA 1
ATOM 719 C C . GLN A 1 94 ? -17.348 15.623 15.288 1.00 46.88 94 GLN A C 1
ATOM 721 O O . GLN A 1 94 ? -17.369 16.397 16.237 1.00 46.88 94 GLN A O 1
ATOM 726 N N . GLU A 1 95 ? -17.529 14.319 15.458 1.00 56.47 95 GLU A N 1
ATOM 727 C CA . GLU A 1 95 ? -17.257 13.705 16.746 1.00 56.47 95 GLU A CA 1
ATOM 728 C C . GLU A 1 95 ? -15.742 13.582 16.863 1.00 56.47 95 GLU A C 1
ATOM 730 O O . GLU A 1 95 ? -15.065 13.132 15.931 1.00 56.47 95 GLU A O 1
ATOM 735 N N . VAL A 1 96 ? -15.197 14.016 17.997 1.00 56.97 96 VAL A N 1
ATOM 736 C CA . VAL A 1 96 ? -13.813 13.728 18.371 1.00 56.97 96 VAL A CA 1
ATOM 737 C C . VAL A 1 96 ? -13.736 12.220 18.588 1.00 56.97 96 VAL A C 1
ATOM 739 O O . VAL A 1 96 ? -13.946 11.732 19.690 1.00 56.97 96 VAL A O 1
ATOM 742 N N . GLN A 1 97 ? -13.527 11.468 17.511 1.00 64.44 97 GLN A N 1
ATOM 743 C CA . GLN A 1 97 ? -13.331 10.030 17.600 1.00 64.44 97 GLN A CA 1
ATOM 744 C C . GLN A 1 97 ? -11.934 9.784 18.140 1.00 64.44 97 GLN A C 1
ATOM 746 O O . GLN A 1 97 ? -10.942 10.264 17.575 1.00 64.44 97 GLN A O 1
ATOM 751 N N . GLU A 1 98 ? -11.850 9.029 19.227 1.00 82.88 98 GLU A N 1
ATOM 752 C CA . GLU A 1 98 ? -10.563 8.588 19.718 1.00 82.88 98 GLU A CA 1
ATOM 753 C C . GLU A 1 98 ? -9.925 7.647 18.695 1.00 82.88 98 GLU A C 1
ATOM 755 O O . GLU A 1 98 ? -10.587 6.941 17.929 1.00 82.88 98 GLU A O 1
ATOM 760 N N . VAL A 1 99 ? -8.594 7.607 18.683 1.00 85.25 99 VAL A N 1
ATOM 761 C CA . VAL A 1 99 ? -7.843 6.715 17.790 1.00 85.25 99 VAL A CA 1
ATOM 762 C C . VAL A 1 99 ? -8.291 5.256 17.958 1.00 85.25 99 VAL A C 1
ATOM 764 O O . VAL A 1 99 ? -8.353 4.522 16.972 1.00 85.25 99 VAL A O 1
ATOM 767 N N . GLN A 1 100 ? -8.652 4.851 19.179 1.00 86.81 100 GLN A N 1
ATOM 768 C CA . GLN A 1 100 ? -9.129 3.499 19.474 1.00 86.81 100 GLN A CA 1
ATOM 769 C C . GLN A 1 100 ? -10.474 3.182 18.817 1.00 86.81 100 GLN A C 1
ATOM 771 O O . GLN A 1 100 ? -10.652 2.076 18.301 1.00 86.81 100 GLN A O 1
ATOM 776 N N . ASP A 1 101 ? -11.384 4.151 18.743 1.00 86.56 101 ASP A N 1
ATOM 777 C CA . ASP A 1 101 ? -12.676 3.972 18.079 1.00 86.56 101 ASP A CA 1
ATOM 778 C C . ASP 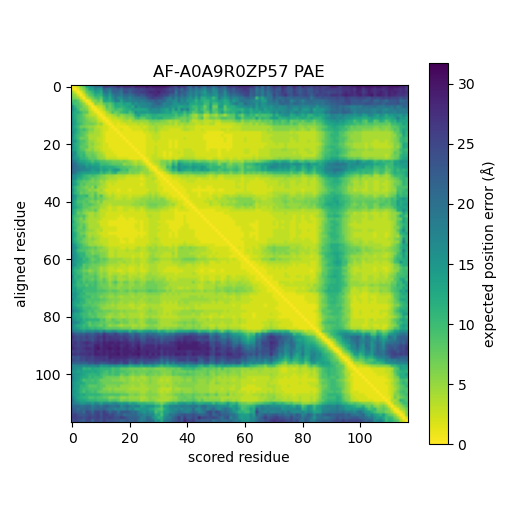A 1 101 ? -12.485 3.777 16.578 1.00 86.56 101 ASP A C 1
ATOM 780 O O . ASP A 1 101 ? -13.101 2.905 15.962 1.00 86.56 101 ASP A O 1
ATOM 784 N N . ILE A 1 102 ? -11.583 4.561 15.979 1.00 85.38 102 ILE A N 1
ATOM 785 C CA . ILE A 1 102 ? -11.267 4.457 14.553 1.00 85.38 102 ILE A CA 1
ATOM 786 C C . ILE A 1 102 ? -10.652 3.085 14.251 1.00 85.38 102 ILE A C 1
ATOM 788 O O . ILE A 1 102 ? -11.044 2.449 13.272 1.00 85.38 102 ILE A O 1
ATOM 792 N N . ILE A 1 103 ? -9.729 2.609 15.096 1.00 88.69 103 ILE A N 1
ATOM 793 C CA . ILE A 1 103 ? -9.119 1.276 14.973 1.00 88.69 103 ILE A CA 1
ATOM 794 C C . ILE A 1 103 ? -10.180 0.180 15.090 1.00 88.69 103 ILE A C 1
ATOM 796 O O . ILE A 1 103 ? -10.187 -0.738 14.271 1.00 88.69 103 ILE A O 1
ATOM 800 N N . SER A 1 104 ? -11.074 0.274 16.073 1.00 88.38 104 SER A N 1
ATOM 801 C CA . SER A 1 104 ? -12.121 -0.727 16.307 1.00 88.38 104 SER A CA 1
ATOM 802 C C . SER A 1 104 ? -13.076 -0.814 15.115 1.00 88.38 104 SER A C 1
ATOM 804 O O . SER A 1 104 ? -13.260 -1.896 14.561 1.00 88.38 104 SER A O 1
ATOM 806 N N . LYS A 1 105 ? -13.554 0.335 14.617 1.00 86.44 105 LYS A N 1
ATOM 807 C CA . LYS A 1 105 ? -14.402 0.421 13.414 1.00 86.44 105 LYS A CA 1
ATOM 808 C C . LYS A 1 105 ? -13.703 -0.109 12.162 1.00 86.44 105 LYS A C 1
ATOM 810 O O . LYS A 1 105 ? -14.339 -0.719 11.309 1.00 86.44 105 LYS A O 1
ATOM 815 N N . LEU A 1 106 ? -12.400 0.148 12.016 1.00 86.94 106 LEU A N 1
ATOM 816 C CA . LEU A 1 106 ? -11.617 -0.382 10.898 1.00 86.94 106 LEU A CA 1
ATOM 817 C C . LEU A 1 106 ? -11.489 -1.901 10.978 1.00 86.94 106 LEU A C 1
ATOM 819 O O . LEU A 1 106 ? -11.697 -2.563 9.971 1.00 86.94 106 LEU A O 1
ATOM 823 N N . ARG A 1 107 ? -11.173 -2.453 12.153 1.00 87.06 107 AR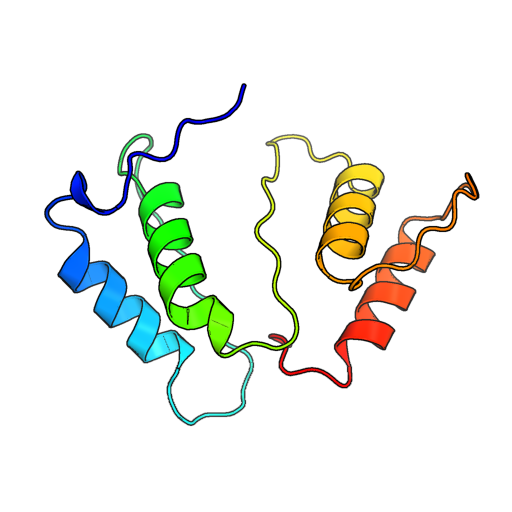G A N 1
ATOM 824 C CA . ARG A 1 107 ? -11.072 -3.905 12.350 1.00 87.06 107 ARG A CA 1
ATOM 825 C C . ARG A 1 107 ? -12.387 -4.605 12.023 1.00 87.06 107 ARG A C 1
ATOM 827 O O . ARG A 1 107 ? -12.354 -5.579 11.286 1.00 87.06 107 ARG A O 1
ATOM 834 N N . GLU A 1 108 ? -13.502 -4.069 12.514 1.00 86.00 108 GLU A N 1
ATOM 835 C CA . GLU A 1 108 ? -14.851 -4.594 12.278 1.00 86.00 108 GLU A CA 1
ATOM 836 C C . GLU A 1 108 ? -15.265 -4.521 10.799 1.00 86.00 108 GLU A C 1
ATOM 838 O O . GLU A 1 108 ? -15.720 -5.508 10.221 1.00 86.00 108 GLU A O 1
ATOM 843 N N . HIS A 1 109 ? -15.066 -3.367 10.153 1.00 82.62 109 HIS A N 1
ATOM 844 C CA . HIS A 1 109 ? -15.387 -3.215 8.731 1.00 82.62 109 HIS A CA 1
ATOM 845 C C . HIS A 1 109 ? -14.570 -4.167 7.871 1.00 82.62 109 HIS A C 1
ATOM 847 O O . HIS A 1 109 ? -15.052 -4.711 6.881 1.00 82.62 109 HIS A O 1
ATOM 853 N N . LEU A 1 110 ? -13.312 -4.334 8.252 1.00 82.06 110 LEU A N 1
ATOM 854 C CA . LEU A 1 110 ? -12.431 -5.174 7.509 1.00 82.06 110 LEU A CA 1
ATOM 855 C C . LEU A 1 110 ? -12.812 -6.646 7.714 1.00 82.06 110 LEU A C 1
ATOM 857 O O . LEU A 1 110 ? -12.916 -7.308 6.698 1.00 82.06 110 LEU A O 1
ATOM 861 N N . THR A 1 111 ? -13.138 -7.149 8.919 1.00 75.25 111 THR A N 1
ATOM 862 C CA . THR A 1 111 ? -13.321 -8.595 9.244 1.00 75.25 111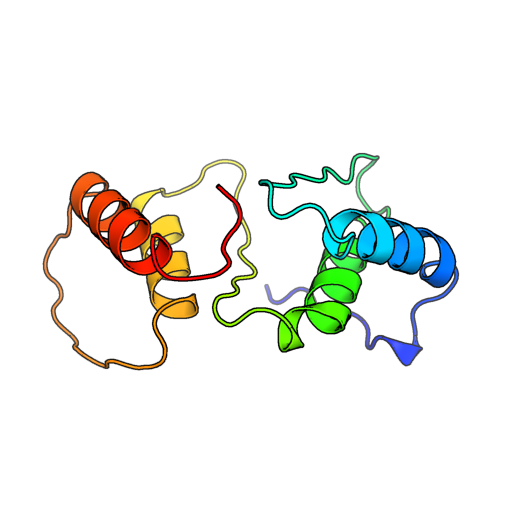 THR A CA 1
ATOM 863 C C . THR A 1 111 ? -14.135 -9.461 8.276 1.00 75.25 111 THR A C 1
ATOM 865 O O . THR A 1 111 ? -13.951 -10.677 8.274 1.00 75.25 111 THR A O 1
ATOM 868 N N . HIS A 1 112 ? -14.997 -8.874 7.448 1.00 64.12 112 HIS A N 1
ATOM 869 C CA . HIS A 1 112 ? -15.834 -9.578 6.473 1.00 64.12 112 HIS A CA 1
ATOM 870 C C . HIS A 1 112 ? -15.400 -9.406 5.007 1.00 64.12 112 HIS A C 1
ATOM 872 O O . HIS A 1 112 ? -16.052 -9.920 4.102 1.00 64.12 112 HIS A O 1
ATOM 878 N N . GLU A 1 113 ? -14.297 -8.708 4.757 1.00 65.25 113 GLU A N 1
ATOM 879 C CA . GLU A 1 113 ? -13.747 -8.440 3.434 1.00 65.25 113 GLU A CA 1
ATOM 880 C C . GLU A 1 113 ? -12.489 -9.276 3.170 1.00 65.25 113 GLU A C 1
ATOM 882 O O . GLU A 1 113 ? -11.816 -9.753 4.083 1.00 65.25 113 GLU A O 1
ATOM 887 N N . ARG A 1 114 ? -12.105 -9.427 1.897 1.00 55.69 114 ARG A N 1
ATOM 888 C CA . ARG A 1 114 ? -10.735 -9.854 1.573 1.00 55.69 114 ARG A CA 1
ATOM 889 C C . ARG A 1 114 ? -9.791 -8.685 1.836 1.00 55.69 114 ARG A C 1
ATOM 891 O O . ARG A 1 114 ? -9.529 -7.882 0.942 1.00 55.69 114 ARG A O 1
ATOM 898 N N . TYR A 1 115 ? -9.299 -8.589 3.062 1.00 53.81 115 TYR A N 1
ATOM 899 C CA . TYR A 1 115 ? -8.223 -7.688 3.446 1.00 53.81 115 TYR A CA 1
ATOM 900 C C . TYR A 1 115 ? -7.165 -8.471 4.216 1.00 53.81 115 TYR A C 1
ATOM 902 O O . TYR A 1 115 ? -7.428 -9.433 4.931 1.00 53.81 115 TYR A O 1
ATOM 910 N N . PHE A 1 116 ? -5.940 -8.041 4.004 1.00 43.53 116 PHE A N 1
ATOM 911 C CA . PHE A 1 116 ? -4.726 -8.605 4.548 1.00 43.53 116 PHE A CA 1
ATOM 912 C C . PHE A 1 116 ? -4.771 -8.576 6.100 1.00 43.53 116 PHE A C 1
ATOM 914 O O . PHE A 1 116 ? -4.766 -7.483 6.668 1.00 43.53 116 PHE A O 1
ATOM 921 N N . LYS A 1 117 ? -4.836 -9.752 6.764 1.00 35.19 117 LYS A N 1
ATOM 922 C CA . LYS A 1 117 ? -4.795 -9.913 8.238 1.00 35.19 117 LYS A CA 1
ATOM 923 C C . LYS A 1 117 ? -3.412 -10.151 8.835 1.00 35.19 117 LYS A C 1
ATOM 925 O O . LYS A 1 117 ? -3.024 -11.332 8.927 1.00 35.19 117 LYS A O 1
#

Radius of gyration: 16.28 Å; Cα contacts (8 Å, |Δi|>4): 61; chains: 1; bounding box: 40×38×40 Å

Foldseek 3Di:
DPPPLPDPVPDPPLPVVLVVVLCQVPPPDLAFDDDDDDDDPPPCSVSSVVSNCVVCVVVWLFDDDFDADPDGPLVVRLVVSVVRGDPDDDDPDPDPDDSVNSVVVVCVVPVVTSDGD

Mean predicted aligned error: 8.61 Å

Nearest PDB structures (foldseek):
  7xe0-assembly1_I  TM=8.994E-01  e=3.394E-05  Triticum monococcum
  7xx2-assembly1_I  TM=8.979E-01  e=6.374E-05  Triticum monococcum
  6f3a-assembly1_e  TM=1.864E-01  e=6.923E+00  Homo sapiens

InterPro domains:
  IPR002182 NB-ARC [PF00931] (19-115)
  IPR027417 P-loop containing nucleoside triphosphate hydrolase [G3DSA:3.40.50.300] (2-116)
  IPR027417 P-loop containing nucleoside triphosphate hydrolase [SSF52540] (7-115)